Protein AF-A0A7X7PV52-F1 (afdb_monomer)

Foldseek 3Di:
DDDQADAEEAEEDDPV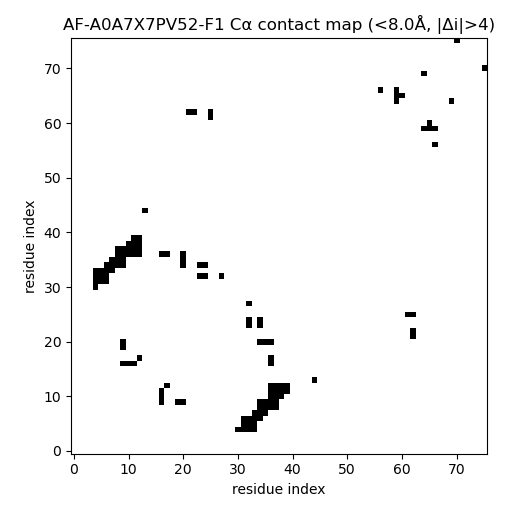RVLVLLVLVLPDDPNRNHYHYDYDPPDDDDDDDDDDDPCVVVSCVSSVHDPVVVCVVNVD

Structure (mmCIF, N/CA/C/O backbone):
data_AF-A0A7X7PV52-F1
#
_entry.id   AF-A0A7X7PV52-F1
#
loop_
_atom_site.group_PDB
_atom_site.id
_atom_site.type_symbol
_atom_site.label_atom_id
_atom_site.label_alt_id
_atom_site.label_comp_id
_atom_site.label_asym_id
_atom_site.label_entity_id
_atom_site.label_seq_id
_atom_site.pdbx_PDB_ins_code
_atom_site.Cartn_x
_atom_site.Cartn_y
_atom_site.Cartn_z
_atom_site.occupancy
_atom_site.B_iso_or_equiv
_atom_site.auth_seq_id
_atom_site.auth_comp_id
_atom_site.auth_asym_id
_atom_site.auth_atom_id
_atom_site.pdbx_PDB_model_num
ATOM 1 N N . MET A 1 1 ? 28.192 -16.816 -5.342 1.00 61.47 1 MET A N 1
ATOM 2 C CA . MET A 1 1 ? 27.407 -16.917 -4.093 1.00 61.47 1 MET A CA 1
ATOM 3 C C . MET A 1 1 ? 26.051 -16.263 -4.344 1.00 61.47 1 MET A C 1
ATOM 5 O O . MET A 1 1 ? 26.028 -15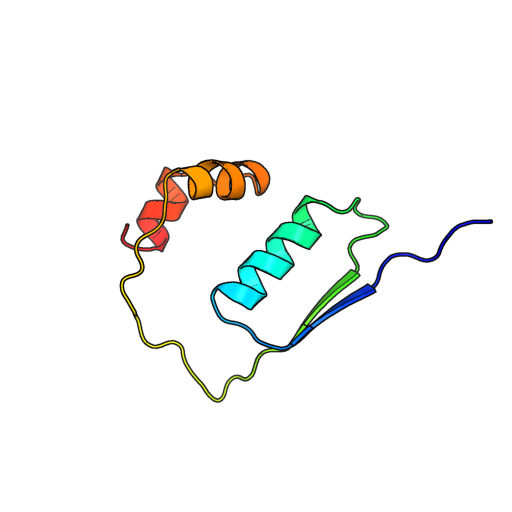.080 -4.654 1.00 61.47 1 MET A O 1
ATOM 9 N N . VAL A 1 2 ? 24.949 -17.021 -4.342 1.00 69.38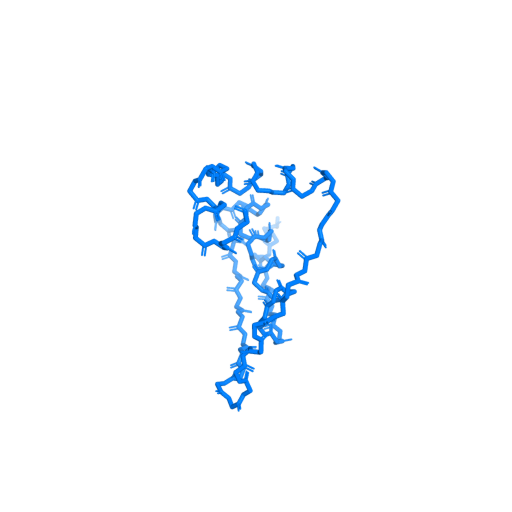 2 VAL A N 1
ATOM 10 C CA . VAL A 1 2 ? 23.599 -16.471 -4.583 1.00 69.38 2 VAL A CA 1
ATOM 11 C C . VAL A 1 2 ? 23.089 -15.873 -3.274 1.00 69.38 2 VAL A C 1
ATOM 13 O O . VAL A 1 2 ? 23.094 -16.547 -2.246 1.00 69.38 2 VAL A O 1
ATOM 16 N N . ARG A 1 3 ? 22.700 -14.596 -3.286 1.00 71.12 3 ARG A N 1
ATOM 17 C CA . ARG A 1 3 ? 22.151 -13.921 -2.104 1.00 71.12 3 ARG A CA 1
ATOM 18 C C . ARG A 1 3 ? 20.722 -14.440 -1.872 1.00 71.12 3 ARG A C 1
ATOM 20 O O . ARG A 1 3 ? 19.980 -14.544 -2.849 1.00 71.12 3 ARG A O 1
ATOM 27 N N . PRO A 1 4 ? 20.334 -14.794 -0.634 1.00 78.69 4 PRO A N 1
ATOM 28 C CA . PRO A 1 4 ? 18.994 -15.304 -0.370 1.00 78.69 4 PRO A CA 1
ATOM 29 C C . PRO A 1 4 ? 17.937 -14.250 -0.722 1.00 78.69 4 PRO A C 1
ATOM 31 O O . PRO A 1 4 ? 18.229 -13.049 -0.658 1.00 78.69 4 PRO A O 1
ATOM 34 N N . PRO A 1 5 ? 16.716 -14.675 -1.080 1.00 81.88 5 PRO A N 1
ATOM 35 C CA . PRO A 1 5 ? 15.674 -13.742 -1.450 1.00 81.88 5 PRO A CA 1
ATOM 36 C C . PRO A 1 5 ? 15.271 -12.851 -0.273 1.00 81.88 5 PRO A C 1
ATOM 38 O O . PRO A 1 5 ? 15.231 -13.291 0.881 1.00 81.88 5 PRO A O 1
ATOM 41 N N . LEU A 1 6 ? 14.993 -11.581 -0.577 1.00 85.25 6 LEU A N 1
ATOM 42 C CA . LEU A 1 6 ? 14.567 -10.595 0.409 1.00 85.25 6 LEU A CA 1
ATOM 43 C C . LEU A 1 6 ? 13.212 -11.011 0.993 1.00 85.25 6 LEU A C 1
ATOM 45 O O . LEU A 1 6 ? 12.258 -11.222 0.248 1.00 85.25 6 LEU A O 1
ATOM 49 N N . ARG A 1 7 ? 13.128 -11.107 2.323 1.00 91.25 7 ARG A N 1
ATOM 50 C CA . ARG A 1 7 ? 11.875 -11.356 3.045 1.00 91.25 7 ARG A CA 1
ATOM 51 C C . ARG A 1 7 ? 11.449 -10.079 3.753 1.00 91.25 7 ARG A C 1
ATOM 53 O O . ARG A 1 7 ? 12.194 -9.572 4.587 1.00 91.25 7 ARG A O 1
ATOM 60 N N . VAL A 1 8 ? 10.266 -9.582 3.418 1.00 93.31 8 VAL A N 1
ATOM 61 C CA . VAL A 1 8 ? 9.679 -8.367 3.988 1.00 93.31 8 VAL A CA 1
ATOM 62 C C . VAL A 1 8 ? 8.453 -8.757 4.804 1.00 93.31 8 VAL A C 1
ATOM 64 O O . VAL A 1 8 ? 7.551 -9.419 4.290 1.00 93.31 8 VAL A O 1
ATOM 67 N N . VAL A 1 9 ? 8.419 -8.343 6.070 1.00 96.62 9 VAL A N 1
ATOM 68 C CA . VAL A 1 9 ? 7.237 -8.459 6.931 1.00 96.62 9 VAL A CA 1
ATOM 69 C C . VAL A 1 9 ? 6.744 -7.052 7.245 1.00 96.62 9 VAL A C 1
ATOM 71 O O . VAL A 1 9 ? 7.506 -6.228 7.743 1.00 96.62 9 VAL A O 1
ATOM 74 N N . ILE A 1 10 ? 5.484 -6.785 6.923 1.00 96.94 10 ILE A N 1
ATOM 75 C CA . ILE A 1 10 ? 4.779 -5.527 7.167 1.00 96.94 10 ILE A CA 1
ATOM 76 C C . ILE A 1 10 ? 3.803 -5.791 8.311 1.00 96.94 10 ILE A C 1
ATOM 78 O O . ILE A 1 10 ? 2.964 -6.684 8.206 1.00 96.94 10 ILE A O 1
ATOM 82 N N . VAL A 1 11 ? 3.932 -5.049 9.409 1.00 96.50 11 VAL A N 1
ATOM 83 C CA . VAL A 1 11 ? 3.046 -5.161 10.575 1.00 96.50 11 VAL A CA 1
ATOM 84 C C . VAL A 1 11 ? 2.171 -3.916 10.618 1.00 96.50 11 VAL A C 1
ATOM 86 O O . VAL A 1 11 ? 2.681 -2.815 10.809 1.00 96.50 11 VAL A O 1
ATOM 89 N N . GLY A 1 12 ? 0.871 -4.104 10.417 1.00 93.56 12 GLY A N 1
ATOM 90 C CA . GLY A 1 12 ? -0.112 -3.039 10.246 1.00 93.56 12 GLY A CA 1
ATOM 91 C C . GLY A 1 12 ? -0.689 -3.018 8.829 1.00 93.56 12 GLY A C 1
ATOM 92 O O . GLY A 1 12 ? 0.052 -3.037 7.846 1.00 93.56 12 GLY A O 1
ATOM 93 N N . GLY A 1 13 ? -2.020 -2.991 8.750 1.00 92.50 13 GLY A N 1
ATOM 94 C CA . GLY A 1 13 ? -2.781 -2.866 7.508 1.00 92.50 13 GLY A CA 1
ATOM 95 C C . GLY A 1 13 ? -3.060 -1.407 7.144 1.00 92.50 13 GLY A C 1
ATOM 96 O O . GLY A 1 13 ? -2.176 -0.546 7.206 1.00 92.50 13 GLY A O 1
ATOM 97 N N . GLY A 1 14 ? -4.309 -1.136 6.759 1.00 91.31 14 GLY A N 1
ATOM 98 C CA . GLY A 1 14 ? -4.752 0.186 6.314 1.00 91.31 14 GLY A CA 1
ATOM 99 C C . GLY A 1 14 ? -4.016 0.673 5.060 1.00 91.31 14 GLY A C 1
ATOM 100 O O . GLY A 1 14 ? -3.318 -0.090 4.387 1.00 91.31 14 GLY A O 1
ATOM 101 N N . THR A 1 15 ? -4.150 1.964 4.749 1.00 92.62 15 THR A N 1
ATOM 102 C CA . THR A 1 15 ? -3.560 2.567 3.543 1.00 92.62 15 THR A CA 1
ATOM 103 C C . THR A 1 15 ? -2.042 2.363 3.489 1.00 92.62 15 THR A C 1
ATOM 105 O O . THR A 1 15 ? -1.511 1.904 2.480 1.00 92.62 15 THR A O 1
ATOM 108 N N . ALA A 1 16 ? -1.334 2.619 4.594 1.00 94.00 16 ALA A N 1
ATOM 109 C CA . ALA A 1 16 ? 0.125 2.521 4.643 1.00 94.00 16 ALA A CA 1
ATOM 110 C C . ALA A 1 16 ? 0.641 1.090 4.403 1.00 94.00 16 ALA A C 1
ATOM 112 O O . ALA A 1 16 ? 1.532 0.888 3.573 1.00 94.00 16 ALA A O 1
ATOM 113 N N . GLY A 1 17 ? 0.075 0.096 5.098 1.00 96.19 17 GLY A N 1
ATOM 114 C CA . GLY A 1 17 ? 0.506 -1.297 4.989 1.00 96.19 17 GLY A CA 1
ATOM 115 C C . GLY A 1 17 ? 0.281 -1.866 3.592 1.00 96.19 17 GLY A C 1
ATOM 116 O O . GLY A 1 17 ? 1.201 -2.419 2.980 1.00 96.19 17 GLY A O 1
ATOM 117 N N . TRP A 1 18 ? -0.920 -1.665 3.046 1.00 95.69 18 TRP A N 1
ATOM 118 C CA . TRP A 1 18 ? -1.285 -2.181 1.729 1.00 95.69 18 TRP A CA 1
ATOM 119 C C . TRP A 1 18 ? -0.554 -1.467 0.585 1.00 95.69 18 TRP A C 1
ATOM 121 O O . TRP A 1 18 ? -0.103 -2.133 -0.352 1.00 95.69 18 TRP A O 1
ATOM 131 N N . MET A 1 19 ? -0.324 -0.149 0.675 1.00 97.12 19 MET A N 1
ATOM 132 C CA . MET A 1 19 ? 0.516 0.563 -0.299 1.00 97.12 19 MET A CA 1
ATOM 133 C C . MET A 1 19 ? 1.967 0.069 -0.270 1.00 97.12 19 MET A C 1
ATOM 135 O O . MET A 1 19 ? 2.557 -0.148 -1.330 1.00 97.12 19 MET A O 1
ATOM 139 N N . ALA A 1 20 ? 2.543 -0.162 0.915 1.00 96.88 20 ALA A N 1
ATOM 140 C CA . ALA A 1 20 ? 3.889 -0.717 1.033 1.00 96.88 20 ALA A CA 1
ATOM 141 C C . ALA A 1 20 ? 3.969 -2.129 0.429 1.00 96.88 20 ALA A C 1
ATOM 143 O O . ALA A 1 20 ? 4.873 -2.413 -0.362 1.00 96.88 20 ALA A O 1
ATOM 144 N N . ALA A 1 21 ? 3.000 -2.997 0.738 1.00 96.44 21 ALA A N 1
ATOM 145 C CA . ALA A 1 21 ? 2.942 -4.356 0.205 1.00 96.44 21 ALA A CA 1
ATOM 146 C C . ALA A 1 21 ? 2.869 -4.363 -1.329 1.00 96.44 21 ALA A C 1
ATOM 148 O O . ALA A 1 21 ? 3.650 -5.063 -1.982 1.00 96.44 21 ALA A O 1
ATOM 149 N N . ALA A 1 22 ? 1.998 -3.532 -1.909 1.00 96.12 22 ALA A N 1
ATOM 150 C CA . ALA A 1 22 ? 1.868 -3.381 -3.354 1.00 96.12 22 ALA A CA 1
ATOM 151 C C . ALA A 1 22 ? 3.154 -2.836 -3.999 1.00 96.12 22 ALA A C 1
ATOM 153 O O . ALA A 1 22 ? 3.586 -3.337 -5.039 1.00 96.12 22 ALA A O 1
ATOM 154 N N . ALA A 1 23 ? 3.817 -1.864 -3.364 1.00 95.44 23 ALA A N 1
ATOM 155 C CA . ALA A 1 23 ? 5.081 -1.313 -3.846 1.00 95.44 23 ALA A CA 1
ATOM 156 C C . ALA A 1 23 ? 6.187 -2.377 -3.908 1.00 95.44 23 ALA A C 1
ATOM 158 O O . ALA A 1 23 ? 6.854 -2.513 -4.936 1.00 95.44 23 ALA A O 1
ATOM 159 N N . PHE A 1 24 ? 6.359 -3.169 -2.843 1.00 94.62 24 PHE A N 1
ATO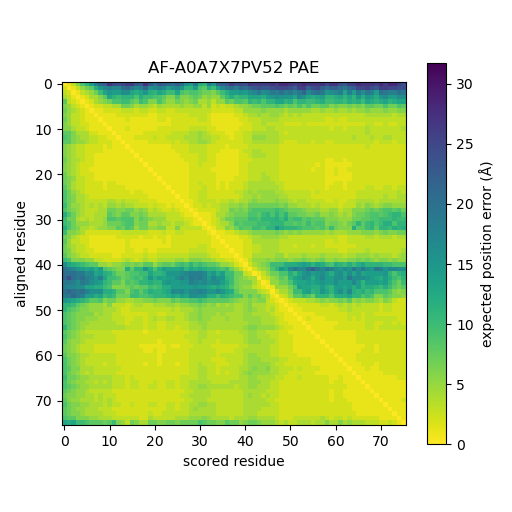M 160 C CA . PHE A 1 24 ? 7.330 -4.268 -2.829 1.00 94.62 24 PHE A CA 1
ATOM 161 C C . PHE A 1 24 ? 6.976 -5.345 -3.855 1.00 94.62 24 PHE A C 1
ATOM 163 O O . PHE A 1 24 ? 7.855 -5.806 -4.588 1.00 94.62 24 PHE A O 1
ATOM 170 N N . ALA A 1 25 ? 5.694 -5.702 -3.961 1.00 90.94 25 ALA A N 1
ATOM 171 C CA . ALA A 1 25 ? 5.220 -6.642 -4.965 1.00 90.94 25 ALA A CA 1
ATOM 172 C C . ALA A 1 25 ? 5.499 -6.147 -6.393 1.00 90.94 25 ALA A C 1
ATOM 174 O O . ALA A 1 25 ? 5.910 -6.943 -7.224 1.00 90.94 25 ALA A O 1
ATOM 175 N N . ALA A 1 26 ? 5.358 -4.856 -6.699 1.00 92.00 26 ALA A N 1
ATOM 176 C CA . ALA A 1 26 ? 5.635 -4.325 -8.037 1.00 92.00 26 ALA A CA 1
ATOM 177 C C . ALA A 1 26 ? 7.131 -4.104 -8.327 1.00 92.00 26 ALA A C 1
ATOM 179 O O . ALA A 1 26 ? 7.562 -4.195 -9.481 1.00 92.00 26 ALA A O 1
ATOM 180 N N . ALA A 1 27 ? 7.933 -3.794 -7.305 1.00 90.81 27 ALA A N 1
ATOM 181 C CA . ALA A 1 27 ? 9.347 -3.457 -7.463 1.00 90.81 27 ALA A CA 1
ATOM 182 C C . ALA A 1 27 ? 10.268 -4.682 -7.537 1.00 90.81 27 ALA A C 1
ATOM 184 O O . ALA A 1 27 ? 11.262 -4.656 -8.263 1.00 90.81 27 ALA A O 1
ATOM 185 N N . LEU A 1 28 ? 9.958 -5.745 -6.792 1.00 89.19 28 LEU A N 1
ATOM 186 C CA . LEU A 1 28 ? 10.805 -6.935 -6.717 1.00 89.19 28 LEU A CA 1
ATOM 187 C C . LEU A 1 28 ? 10.564 -7.855 -7.921 1.00 89.19 28 LEU A C 1
ATOM 189 O O . LEU A 1 28 ? 9.463 -7.898 -8.474 1.00 89.19 28 LEU A O 1
ATOM 193 N N . LYS A 1 29 ? 11.585 -8.615 -8.332 1.00 86.12 29 LYS A N 1
ATOM 194 C CA . LYS A 1 29 ? 11.403 -9.695 -9.315 1.00 86.12 29 LYS A CA 1
ATOM 195 C C . LYS A 1 29 ? 10.672 -10.880 -8.668 1.00 86.12 29 LYS A C 1
ATOM 197 O O . LYS A 1 29 ? 10.813 -11.040 -7.455 1.00 86.12 29 LYS A O 1
ATOM 202 N N . PRO A 1 30 ? 9.916 -11.698 -9.423 1.00 85.38 30 PRO A N 1
ATOM 203 C CA . PRO A 1 30 ? 9.143 -12.815 -8.873 1.00 85.38 30 PRO A CA 1
ATOM 204 C C . PRO A 1 30 ? 9.927 -13.714 -7.908 1.00 85.38 30 PRO A C 1
ATOM 206 O O . PRO A 1 30 ? 9.432 -14.024 -6.830 1.00 85.38 30 PRO A O 1
ATOM 209 N N . GLU A 1 31 ? 11.180 -14.031 -8.232 1.00 83.69 31 GLU A N 1
ATOM 210 C CA . GLU A 1 31 ? 12.081 -14.853 -7.416 1.00 83.69 31 GLU A CA 1
ATOM 211 C C . GLU A 1 31 ? 12.489 -14.216 -6.070 1.00 83.69 31 GLU A C 1
ATOM 213 O O . GLU A 1 31 ? 13.040 -14.890 -5.202 1.00 83.69 31 GLU A O 1
ATOM 218 N N . PHE A 1 32 ? 12.209 -12.924 -5.876 1.00 81.44 32 PHE A N 1
ATOM 219 C CA . PHE A 1 32 ? 12.514 -12.157 -4.666 1.00 81.44 32 PHE A CA 1
ATOM 220 C C . PHE A 1 32 ? 11.261 -11.614 -3.954 1.00 81.44 32 PHE A C 1
ATOM 222 O O . PHE A 1 32 ? 11.393 -10.919 -2.949 1.00 81.44 32 PHE A O 1
ATOM 229 N N . ARG A 1 33 ? 10.046 -11.910 -4.441 1.00 85.06 33 ARG A N 1
ATOM 230 C CA . ARG A 1 33 ? 8.772 -11.398 -3.893 1.00 85.06 33 ARG A CA 1
ATOM 231 C C . ARG A 1 33 ? 8.282 -12.203 -2.682 1.00 85.06 33 ARG A C 1
ATOM 233 O O . ARG A 1 33 ? 7.231 -12.833 -2.733 1.00 85.06 33 ARG A O 1
ATOM 240 N N . HIS A 1 34 ? 9.002 -12.145 -1.564 1.00 91.62 34 HIS A N 1
ATOM 241 C CA . HIS A 1 34 ? 8.511 -12.679 -0.287 1.00 91.62 34 HIS A CA 1
ATOM 242 C C . HIS A 1 34 ? 8.035 -11.545 0.625 1.00 91.62 34 HIS A C 1
ATOM 244 O O . HIS A 1 34 ? 8.786 -11.064 1.473 1.00 91.62 34 HIS A O 1
ATOM 250 N N . VAL A 1 35 ? 6.781 -11.124 0.446 1.00 93.75 35 VAL A N 1
ATOM 251 C CA . VAL A 1 35 ? 6.131 -10.077 1.252 1.00 93.75 35 VAL A CA 1
ATOM 252 C C . VAL A 1 35 ? 5.019 -10.707 2.087 1.00 93.75 35 VAL A C 1
ATOM 254 O O . VAL A 1 35 ? 4.178 -11.426 1.552 1.00 93.75 35 VAL A O 1
ATOM 257 N N . ARG A 1 36 ? 5.011 -10.450 3.396 1.00 95.81 36 ARG A N 1
ATOM 258 C CA . ARG A 1 36 ? 3.934 -10.844 4.312 1.00 95.81 36 ARG A CA 1
ATOM 259 C C . ARG A 1 36 ? 3.408 -9.607 5.024 1.00 95.81 36 ARG A C 1
ATOM 261 O O . ARG A 1 36 ? 4.194 -8.904 5.646 1.00 95.81 36 ARG A O 1
ATOM 268 N N . LEU A 1 37 ? 2.103 -9.373 4.952 1.00 96.81 37 LEU A N 1
ATOM 269 C CA . LEU A 1 37 ? 1.413 -8.350 5.731 1.00 96.81 37 LEU A CA 1
ATOM 270 C C . LEU A 1 37 ? 0.662 -9.032 6.876 1.00 96.81 37 LEU A C 1
ATOM 272 O O . LEU A 1 37 ? 0.059 -10.085 6.678 1.00 96.81 37 LEU A O 1
ATOM 276 N N . ILE A 1 38 ? 0.767 -8.466 8.071 1.00 95.75 38 ILE A N 1
ATOM 277 C CA . ILE A 1 38 ? 0.051 -8.898 9.269 1.00 95.75 38 ILE A CA 1
ATOM 278 C C . ILE A 1 38 ? -0.804 -7.712 9.707 1.00 95.75 38 I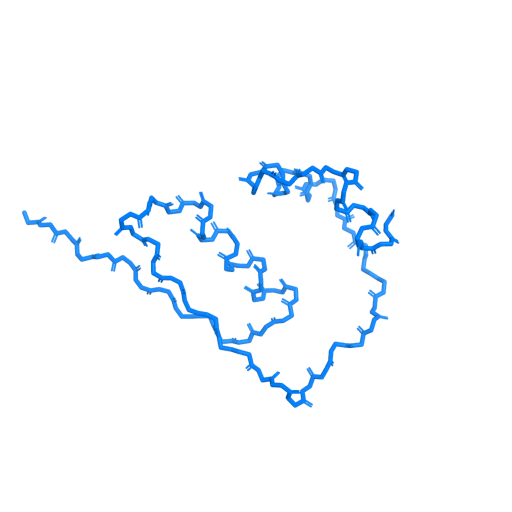LE A C 1
ATOM 280 O O . ILE A 1 38 ? -0.260 -6.686 10.114 1.00 95.75 38 ILE A O 1
ATOM 284 N N . GLU A 1 39 ? -2.123 -7.843 9.609 1.00 93.88 39 GLU A N 1
ATOM 285 C CA . GLU A 1 39 ? -3.089 -6.845 10.075 1.00 93.88 39 GLU A CA 1
ATOM 286 C C . GLU A 1 39 ? -3.997 -7.428 11.158 1.00 93.88 39 GLU A C 1
ATOM 288 O O . GLU A 1 39 ? -4.205 -8.638 11.216 1.00 93.88 39 GLU A O 1
AT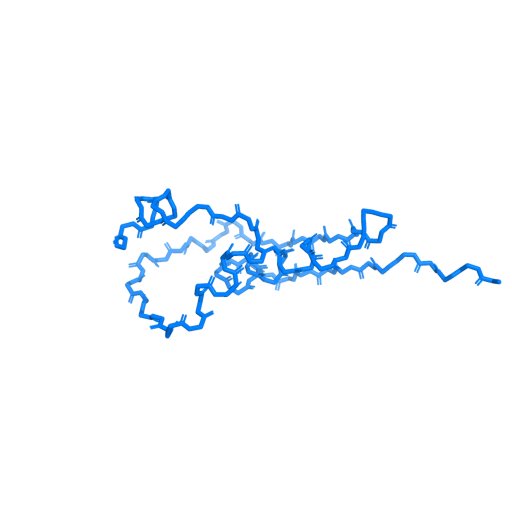OM 293 N N . SER A 1 40 ? -4.478 -6.558 12.048 1.00 90.88 40 SER A N 1
ATOM 294 C CA . SER A 1 40 ? -5.463 -6.924 13.065 1.00 90.88 40 SER A CA 1
ATOM 295 C C . SER A 1 40 ? -6.866 -6.771 12.489 1.00 90.88 40 SER A C 1
ATOM 297 O O . SER A 1 40 ? -7.162 -5.749 11.872 1.00 90.88 40 SER A O 1
ATOM 299 N N . GLU A 1 41 ? -7.731 -7.749 12.741 1.00 83.38 41 GLU A N 1
ATOM 300 C CA . GLU A 1 41 ? -9.158 -7.679 12.404 1.00 83.38 41 GLU A CA 1
ATOM 301 C C . GLU A 1 41 ? -9.960 -6.838 13.420 1.00 83.38 41 GLU A C 1
ATOM 303 O O . GLU A 1 41 ? -11.110 -6.491 13.165 1.00 83.38 41 GLU A O 1
ATOM 308 N N . GLU A 1 42 ? -9.371 -6.484 14.570 1.00 77.94 42 GLU A N 1
ATOM 309 C CA . GLU A 1 42 ? -10.086 -5.851 15.691 1.00 77.94 42 GLU A CA 1
ATOM 310 C C . GLU A 1 42 ? -10.382 -4.357 15.484 1.00 77.94 42 GLU A C 1
ATOM 312 O O . GLU A 1 42 ? -11.286 -3.816 16.120 1.00 77.94 42 GLU A O 1
ATOM 317 N N . ILE A 1 43 ? -9.636 -3.671 14.609 1.00 71.50 43 ILE A N 1
ATOM 318 C CA . ILE A 1 43 ? -9.806 -2.236 14.341 1.00 71.50 43 ILE A CA 1
ATOM 319 C C . ILE A 1 43 ? -10.179 -2.053 12.872 1.00 71.50 43 ILE A C 1
ATOM 321 O O . ILE A 1 43 ? -9.318 -2.007 11.993 1.00 71.50 43 ILE A O 1
ATOM 325 N N . GLY A 1 44 ? -11.481 -1.936 12.612 1.00 66.75 44 GLY A N 1
ATOM 326 C CA . GLY A 1 44 ? -11.994 -1.581 11.292 1.00 66.75 44 GLY A CA 1
ATOM 327 C C . GLY A 1 44 ? -11.555 -0.178 10.869 1.00 66.75 44 GLY A C 1
ATOM 328 O O . GLY A 1 44 ? -11.328 0.706 11.698 1.00 66.75 44 GLY A O 1
ATOM 329 N N . THR A 1 45 ? -11.448 0.049 9.562 1.00 70.88 45 THR A N 1
ATOM 330 C CA . THR A 1 45 ? -11.202 1.390 9.033 1.00 70.88 45 THR A CA 1
ATOM 331 C C . THR A 1 45 ? -12.443 2.259 9.223 1.00 70.88 45 THR A C 1
ATOM 333 O O . THR A 1 45 ? -13.566 1.859 8.919 1.00 70.88 45 THR A O 1
ATOM 336 N N . VAL A 1 46 ? -12.251 3.482 9.713 1.00 75.38 46 VAL A N 1
ATOM 337 C CA . VAL A 1 46 ? -13.274 4.525 9.598 1.00 75.38 46 VAL A CA 1
ATOM 338 C C . VAL A 1 46 ? -13.137 5.122 8.203 1.00 75.38 46 VAL A C 1
ATOM 340 O O . VAL A 1 46 ? -12.030 5.475 7.797 1.00 75.38 46 VAL A O 1
ATOM 343 N N . GLY A 1 47 ? -14.240 5.217 7.460 1.00 71.25 47 GLY A N 1
ATOM 344 C CA . GLY A 1 47 ? -14.255 5.844 6.139 1.00 71.25 47 GLY A CA 1
ATOM 345 C C . GLY A 1 47 ? -13.925 7.330 6.244 1.00 71.25 47 GLY A C 1
ATOM 346 O O . GLY A 1 47 ? -14.805 8.145 6.510 1.00 71.25 47 GLY A O 1
ATOM 347 N N . VAL A 1 48 ? -12.653 7.673 6.060 1.00 80.50 48 VAL A N 1
ATOM 348 C CA . VAL A 1 48 ? -12.159 9.050 6.011 1.00 80.50 48 VAL A CA 1
ATOM 349 C C . VAL A 1 48 ? -11.969 9.469 4.555 1.00 80.50 48 VAL A C 1
ATOM 351 O O . VAL A 1 48 ? -11.437 8.715 3.744 1.00 80.50 48 VAL A O 1
ATOM 354 N N . GLY A 1 49 ? -12.427 10.672 4.207 1.00 86.88 49 GLY A N 1
ATOM 355 C CA . GLY A 1 49 ? -12.118 11.274 2.912 1.00 86.88 49 GLY A CA 1
ATOM 356 C C . GLY A 1 49 ? -10.690 11.814 2.927 1.00 86.88 49 GLY A C 1
ATOM 357 O O . GLY A 1 49 ? -10.425 12.811 3.597 1.00 86.88 49 GLY A O 1
ATOM 358 N N . GLU A 1 50 ? -9.774 11.165 2.210 1.00 92.31 50 GLU A N 1
ATOM 359 C CA . GLU A 1 50 ? -8.372 11.581 2.114 1.00 92.31 50 GLU A CA 1
ATOM 360 C C . GLU A 1 50 ? -8.091 12.272 0.775 1.00 92.31 50 GLU A C 1
ATOM 362 O O . GLU A 1 50 ? -8.372 11.743 -0.300 1.00 92.31 50 GLU A O 1
ATOM 367 N N . ALA A 1 51 ? -7.494 13.463 0.835 1.00 94.25 51 ALA A N 1
ATOM 368 C CA . ALA A 1 51 ? -6.954 14.129 -0.344 1.00 94.25 51 ALA A CA 1
ATOM 369 C C . ALA A 1 51 ? -5.550 13.596 -0.665 1.00 94.25 51 ALA A C 1
ATOM 371 O O . ALA A 1 51 ? -4.766 13.270 0.226 1.00 94.25 51 ALA A O 1
ATOM 372 N N . THR A 1 52 ? -5.201 13.571 -1.951 1.00 95.25 52 THR A N 1
ATOM 373 C CA . THR A 1 52 ? -3.862 13.197 -2.426 1.00 95.25 52 THR A CA 1
ATOM 374 C C . THR A 1 52 ? -3.263 14.300 -3.295 1.00 95.25 52 THR A C 1
ATOM 376 O O . THR A 1 52 ? -3.923 15.272 -3.663 1.00 95.25 52 THR A O 1
ATOM 379 N N . LEU A 1 53 ? -1.980 14.159 -3.624 1.00 97.62 53 LEU A N 1
ATOM 380 C CA . LEU A 1 53 ? -1.273 15.034 -4.555 1.00 97.62 53 LEU A CA 1
ATOM 381 C C . LEU A 1 53 ? -1.120 14.351 -5.926 1.00 97.62 53 LEU A C 1
ATOM 383 O O . LEU A 1 53 ? -1.134 13.119 -5.999 1.00 97.62 53 LEU A O 1
ATOM 387 N N . PRO A 1 54 ? -0.872 15.105 -7.018 1.00 96.94 54 PRO A N 1
ATOM 388 C CA . PRO A 1 54 ? -0.834 14.554 -8.379 1.00 96.94 54 PRO A CA 1
ATOM 389 C C . PRO A 1 54 ? 0.130 13.375 -8.591 1.00 96.94 54 PRO A C 1
ATOM 391 O O . PRO A 1 54 ? -0.044 12.585 -9.521 1.00 96.94 54 PRO A O 1
ATOM 394 N N . HIS A 1 55 ? 1.145 13.228 -7.733 1.00 96.31 55 HIS A N 1
ATOM 395 C CA . HIS A 1 55 ? 2.123 12.151 -7.838 1.00 96.31 55 HIS A CA 1
ATOM 396 C C . HIS A 1 55 ? 1.551 10.752 -7.551 1.00 96.31 55 HIS A C 1
ATOM 398 O O . HIS A 1 55 ? 2.149 9.766 -7.987 1.00 96.31 55 HIS A O 1
ATOM 404 N N . ILE A 1 56 ? 0.377 10.642 -6.915 1.00 96.75 56 ILE A N 1
ATOM 405 C CA . ILE A 1 56 ? -0.303 9.354 -6.697 1.00 96.75 56 ILE A CA 1
ATOM 406 C C . ILE A 1 56 ? -0.543 8.599 -8.015 1.00 96.75 56 ILE A C 1
ATOM 408 O O . ILE A 1 56 ? -0.466 7.373 -8.075 1.00 96.75 56 ILE A O 1
ATOM 412 N N . ARG A 1 57 ? -0.709 9.332 -9.125 1.00 95.88 57 ARG A N 1
ATOM 413 C CA . ARG A 1 57 ? -0.902 8.750 -10.458 1.00 95.88 57 ARG A CA 1
ATOM 414 C C . ARG A 1 57 ? 0.310 7.934 -10.917 1.00 95.88 57 ARG A C 1
ATOM 416 O O . ARG A 1 57 ? 0.141 6.944 -11.623 1.00 95.88 57 ARG A O 1
ATOM 423 N N . PHE A 1 58 ? 1.534 8.310 -10.526 1.00 96.38 58 PHE A N 1
ATOM 424 C CA . PHE A 1 58 ? 2.734 7.523 -10.846 1.00 96.38 58 PHE A CA 1
ATOM 425 C C . PHE A 1 58 ? 2.746 6.193 -10.097 1.00 96.38 58 PHE A C 1
ATOM 427 O O . PHE A 1 58 ? 3.095 5.171 -10.685 1.00 96.38 58 PHE A O 1
ATOM 434 N N . PHE A 1 59 ? 2.337 6.208 -8.828 1.00 96.94 59 PHE A N 1
ATOM 435 C CA . PHE A 1 59 ? 2.231 5.007 -8.010 1.00 96.94 59 PHE A CA 1
ATOM 436 C C . PHE A 1 59 ? 1.221 4.025 -8.615 1.00 96.94 59 PHE A C 1
ATOM 438 O O . PHE A 1 59 ? 1.577 2.890 -8.920 1.00 96.94 59 PHE A O 1
ATOM 445 N N . ASN A 1 60 ? 0.008 4.489 -8.921 1.00 97.00 60 ASN A N 1
ATOM 446 C CA . ASN A 1 60 ? -1.044 3.639 -9.487 1.00 97.00 60 ASN A CA 1
ATOM 447 C C . ASN A 1 60 ? -0.638 3.037 -10.841 1.00 97.00 60 ASN A C 1
ATOM 449 O O . ASN A 1 60 ? -0.799 1.836 -11.063 1.00 97.00 60 ASN A O 1
ATOM 453 N N . ARG A 1 61 ? -0.001 3.829 -11.718 1.00 95.81 61 ARG A N 1
ATOM 454 C CA . ARG A 1 61 ? 0.538 3.319 -12.990 1.00 95.81 61 ARG A CA 1
ATOM 455 C C . ARG A 1 61 ? 1.659 2.301 -12.798 1.00 95.81 61 ARG A C 1
ATOM 457 O O . ARG A 1 61 ? 1.721 1.332 -13.547 1.00 95.81 61 ARG A O 1
ATOM 464 N N . ARG A 1 62 ? 2.539 2.487 -11.806 1.00 95.25 62 ARG A N 1
ATOM 465 C CA . ARG A 1 62 ? 3.607 1.522 -11.477 1.00 95.25 62 ARG A CA 1
ATOM 466 C C . ARG A 1 62 ? 3.026 0.161 -11.093 1.00 95.25 62 ARG A C 1
ATOM 468 O O . ARG A 1 62 ? 3.642 -0.855 -11.408 1.00 95.25 62 ARG A O 1
ATOM 475 N N . LEU A 1 63 ? 1.868 0.163 -10.433 1.00 95.88 63 LEU A N 1
ATOM 476 C CA . LEU A 1 63 ? 1.117 -1.034 -10.058 1.00 95.88 63 LEU A CA 1
ATOM 477 C C . LEU A 1 63 ? 0.275 -1.617 -11.207 1.00 95.88 63 LEU A C 1
ATOM 479 O O . LEU A 1 63 ? -0.270 -2.705 -11.056 1.00 95.88 63 LEU A O 1
ATOM 483 N N . GLY A 1 64 ? 0.180 -0.928 -12.350 1.00 95.81 64 GLY A N 1
ATOM 484 C CA . GLY A 1 64 ? -0.640 -1.355 -13.485 1.00 95.81 64 GLY A CA 1
ATOM 485 C C . GLY A 1 64 ? -2.144 -1.186 -13.260 1.00 95.81 64 GLY A C 1
ATOM 486 O O . GLY A 1 64 ? -2.928 -1.886 -13.891 1.00 95.81 64 GLY A O 1
ATOM 487 N N . LEU A 1 65 ? -2.546 -0.289 -12.355 1.00 96.75 65 LEU A N 1
ATOM 488 C CA . LEU A 1 65 ? -3.953 -0.022 -12.067 1.00 96.75 65 LEU A CA 1
ATOM 489 C C . LEU A 1 65 ? -4.549 0.909 -13.126 1.00 96.75 65 LEU A C 1
ATOM 491 O O . LEU A 1 65 ? -3.955 1.941 -13.456 1.00 96.75 65 LEU A O 1
ATOM 495 N N . ASP A 1 66 ? -5.733 0.556 -13.624 1.0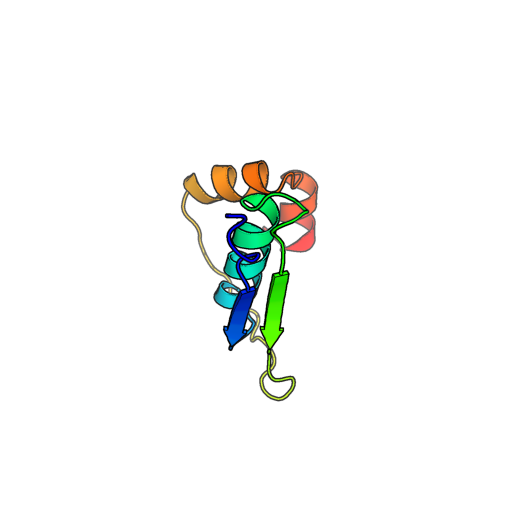0 96.94 66 ASP A N 1
ATOM 496 C CA . ASP A 1 66 ? -6.538 1.459 -14.440 1.00 96.94 66 ASP A CA 1
ATOM 497 C C . ASP A 1 66 ? -7.103 2.586 -13.569 1.00 96.94 66 ASP A C 1
ATOM 499 O O . ASP A 1 66 ? -7.635 2.358 -12.482 1.00 96.94 66 ASP A O 1
ATOM 503 N N . GLU A 1 67 ? -6.966 3.820 -14.047 1.00 96.00 67 GLU A N 1
ATOM 504 C CA . GLU A 1 67 ? -7.358 4.996 -13.275 1.00 96.00 67 GLU A CA 1
ATOM 505 C C . GLU A 1 67 ? -8.878 5.083 -13.106 1.00 96.00 67 GLU A C 1
ATOM 507 O O . GLU A 1 67 ? -9.337 5.428 -12.024 1.00 96.00 67 GLU A O 1
ATOM 512 N N . ARG A 1 68 ? -9.675 4.729 -14.123 1.00 96.75 68 ARG A N 1
ATOM 513 C CA . ARG A 1 68 ? -11.142 4.810 -14.025 1.00 96.75 68 ARG A CA 1
ATOM 514 C C . ARG A 1 68 ? -11.691 3.760 -13.066 1.00 96.75 68 ARG A C 1
ATOM 516 O O . ARG A 1 68 ? -12.560 4.080 -12.260 1.00 96.75 68 ARG A O 1
ATOM 523 N N . ASP A 1 69 ? -11.175 2.535 -13.145 1.00 97.62 69 ASP A N 1
ATOM 524 C CA . ASP A 1 69 ? -11.539 1.449 -12.230 1.00 97.62 69 ASP A CA 1
ATOM 525 C C . ASP A 1 69 ? -11.190 1.800 -10.778 1.00 97.62 69 ASP A C 1
ATOM 527 O O . ASP A 1 69 ? -12.022 1.627 -9.886 1.00 97.62 69 ASP A O 1
ATOM 531 N N . LEU A 1 70 ? -9.996 2.358 -10.544 1.00 96.44 70 LEU A N 1
ATOM 532 C CA . LEU A 1 70 ? -9.583 2.799 -9.213 1.00 96.44 70 LEU A CA 1
ATOM 533 C C . LEU A 1 70 ? -10.548 3.850 -8.651 1.00 96.44 70 LEU A C 1
ATOM 535 O O . LEU A 1 70 ? -11.072 3.658 -7.558 1.00 96.44 70 LEU A O 1
ATOM 539 N N . MET A 1 71 ? -10.813 4.916 -9.411 1.00 96.50 71 MET A N 1
ATOM 540 C CA . MET A 1 71 ? -11.686 6.017 -8.987 1.00 96.50 71 MET A CA 1
ATOM 541 C C . MET A 1 71 ? -13.090 5.514 -8.614 1.00 96.50 71 MET A C 1
ATOM 543 O O . MET A 1 71 ? -13.611 5.840 -7.546 1.00 96.50 71 MET A O 1
ATOM 547 N N . ALA A 1 72 ? -13.667 4.631 -9.439 1.00 97.25 72 ALA A N 1
ATOM 548 C CA . ALA A 1 72 ? -14.980 4.038 -9.186 1.00 97.25 72 ALA A CA 1
ATOM 549 C C . ALA A 1 72 ? -15.010 3.192 -7.899 1.00 97.25 72 ALA A C 1
ATOM 551 O O . ALA A 1 72 ? -15.966 3.270 -7.123 1.00 97.25 72 ALA A O 1
ATOM 552 N N . LYS A 1 73 ? -13.955 2.407 -7.644 1.00 96.00 73 LYS A N 1
ATOM 553 C CA . LYS A 1 73 ? -13.838 1.559 -6.446 1.00 96.00 73 LYS A CA 1
ATOM 554 C C . LYS A 1 73 ? -13.589 2.344 -5.160 1.00 96.00 73 LYS A C 1
ATOM 556 O O . LYS A 1 73 ? -13.881 1.821 -4.088 1.00 96.00 73 LYS A O 1
ATOM 561 N N . THR A 1 74 ? -13.072 3.569 -5.251 1.00 93.38 74 THR A N 1
ATOM 562 C CA . THR A 1 74 ? -12.727 4.396 -4.084 1.00 93.38 74 THR A CA 1
ATOM 563 C C . THR A 1 74 ? -13.633 5.607 -3.877 1.00 93.38 74 THR A C 1
ATOM 565 O O . THR A 1 74 ? -13.373 6.377 -2.960 1.00 93.38 74 THR A O 1
ATOM 568 N N . GLN A 1 75 ? -14.685 5.784 -4.687 1.00 93.69 75 GLN A N 1
ATOM 569 C CA . GLN A 1 75 ? -15.581 6.955 -4.628 1.00 93.69 75 GLN A CA 1
ATOM 570 C C . GLN A 1 75 ? -14.835 8.291 -4.810 1.00 93.69 75 GLN A C 1
ATOM 572 O O . GLN A 1 75 ? -15.154 9.282 -4.153 1.00 93.69 75 GLN A O 1
ATOM 577 N N . ALA A 1 76 ? -13.818 8.290 -5.675 1.00 90.44 76 ALA A N 1
ATOM 578 C CA . ALA A 1 76 ? -13.032 9.473 -6.017 1.00 90.44 76 ALA A CA 1
ATOM 579 C C . ALA A 1 76 ? -13.528 10.120 -7.317 1.00 90.44 76 ALA A C 1
ATOM 581 O O . ALA A 1 76 ? -14.095 9.394 -8.170 1.00 90.44 76 ALA A O 1
#

Radius of gyration: 14.88 Å; Cα contacts (8 Å, |Δi|>4): 61; chains: 1; bounding box: 43×32×30 Å

Solvent-accessible surface area (backbone atoms only — not comparable to full-atom values): 4958 Å² total; per-residue (Å²): 135,86,79,79,63,57,75,45,78,40,82,44,50,67,71,68,32,51,52,51,53,50,50,50,59,58,70,42,55,82,89,35,56,45,74,45,78,46,60,71,87,87,67,75,84,76,96,70,93,79,88,82,61,84,66,55,59,58,55,40,52,66,69,69,51,57,66,68,63,48,27,68,76,66,78,100

pLDDT: mean 90.38, std 8.66, range [61.47, 97.62]

Sequence (76 aa):
MVRPPLRVVIVGGGTAGWMAAAAFAA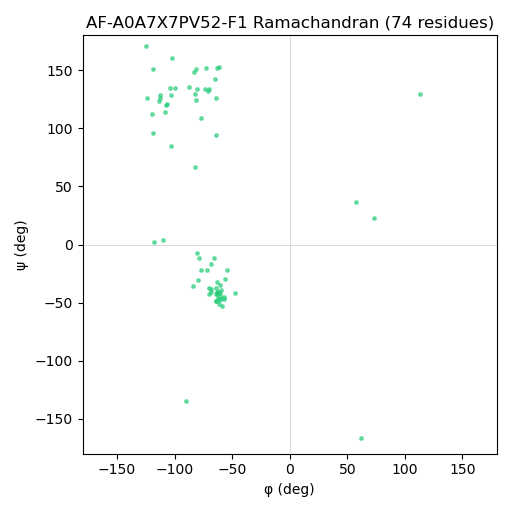ALKPEFRHVRLIESEEIGTVGVGEATLPHIRFFNRRLGLDERDLMAKTQA

Nearest PDB structures (fo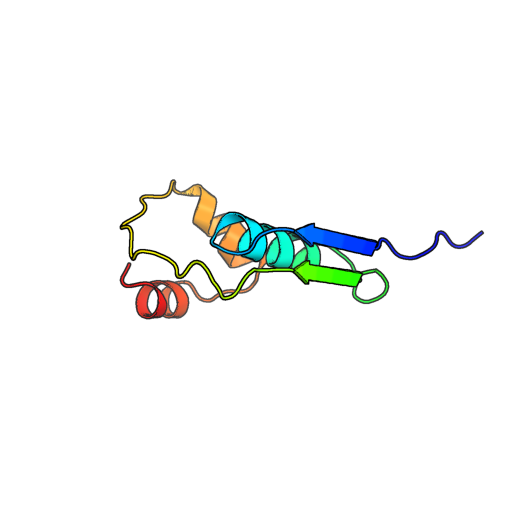ldseek):
  8fov-assembly2_B  TM=8.508E-01  e=2.920E-04  uncultured bacterium
  2wet-assembly2_C  TM=8.943E-01  e=7.031E-04  Streptomyces rugosporus
  8fov-assembly1_A  TM=8.552E-01  e=5.014E-04  uncultured bacterium
  2wet-assembly2_B  TM=9.091E-01  e=1.207E-03  Streptomyces rugosporus
  5hy5-assembly1_B  TM=8.482E-01  e=5.740E-04  Streptomyces toxytricini

Secondary structure (DSSP, 8-state):
-PPPPPEEEEE--HHHHHHHHHHHHHHS-GGG-EEEEE--SSSPPP-------TTHHHHHHHTT--HHHHHHHHT-

Mean predicted aligned error: 4.79 Å